Protein AF-A0A090YSC0-F1 (afdb_monomer_lite)

Structure (mmCIF, N/CA/C/O backbone):
data_AF-A0A090YSC0-F1
#
_entry.id   AF-A0A090YSC0-F1
#
loop_
_atom_site.group_PDB
_atom_site.id
_atom_site.type_symbol
_atom_site.label_atom_id
_atom_site.label_alt_id
_atom_site.label_comp_id
_atom_site.label_asym_id
_atom_site.label_entity_id
_atom_site.label_seq_id
_atom_site.pdbx_PDB_ins_code
_atom_site.Cartn_x
_atom_site.Cartn_y
_atom_site.Cartn_z
_atom_site.occupancy
_atom_site.B_iso_or_equiv
_atom_site.auth_seq_id
_atom_site.auth_comp_id
_atom_site.auth_asym_id
_atom_site.auth_atom_id
_atom_site.pdb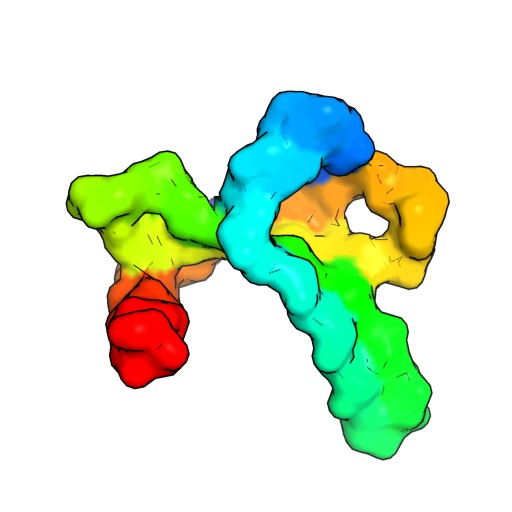x_PDB_model_num
ATOM 1 N N . MET A 1 1 ? 20.710 3.733 4.394 1.00 50.72 1 MET A N 1
ATOM 2 C CA . MET A 1 1 ? 19.484 2.981 4.706 1.00 50.72 1 MET A CA 1
ATOM 3 C C . MET A 1 1 ? 18.389 3.713 3.965 1.00 50.72 1 MET A C 1
ATOM 5 O O . MET A 1 1 ? 18.116 4.851 4.333 1.00 50.72 1 MET A O 1
ATOM 9 N N . ASP A 1 2 ? 17.916 3.162 2.849 1.00 60.84 2 ASP A N 1
ATOM 10 C CA . ASP A 1 2 ? 16.858 3.812 2.078 1.00 60.84 2 ASP A CA 1
ATOM 11 C C . ASP A 1 2 ? 15.584 3.851 2.912 1.00 60.84 2 ASP A C 1
ATOM 13 O O . ASP A 1 2 ? 15.200 2.870 3.549 1.00 60.84 2 ASP A O 1
ATOM 17 N N . THR A 1 3 ? 14.978 5.028 2.982 1.00 61.47 3 THR A N 1
ATOM 18 C CA . THR A 1 3 ? 13.760 5.263 3.745 1.00 61.47 3 THR A CA 1
ATOM 19 C C . THR A 1 3 ? 12.558 5.211 2.818 1.00 61.47 3 THR A C 1
ATOM 21 O O . THR A 1 3 ? 12.620 5.640 1.666 1.00 61.47 3 THR A O 1
ATOM 24 N N . ALA A 1 4 ? 11.442 4.709 3.344 1.00 74.50 4 ALA A N 1
ATOM 25 C CA . ALA A 1 4 ? 10.165 4.752 2.650 1.00 74.50 4 ALA A CA 1
ATOM 26 C C . ALA A 1 4 ? 9.825 6.197 2.242 1.00 74.50 4 ALA A C 1
ATOM 28 O O . ALA A 1 4 ? 9.879 7.115 3.071 1.00 74.50 4 ALA A O 1
ATOM 29 N N . LYS A 1 5 ? 9.476 6.407 0.969 1.00 78.69 5 LYS A N 1
ATOM 30 C CA . LYS A 1 5 ? 9.050 7.719 0.458 1.00 78.69 5 LYS A CA 1
ATOM 31 C C . LYS A 1 5 ? 7.550 7.883 0.649 1.00 78.69 5 LYS A C 1
ATOM 33 O O . LYS A 1 5 ? 6.800 6.919 0.560 1.00 78.69 5 LYS A O 1
ATOM 38 N N . LYS A 1 6 ? 7.106 9.109 0.917 1.00 85.38 6 LYS A N 1
ATOM 39 C CA . LYS A 1 6 ? 5.698 9.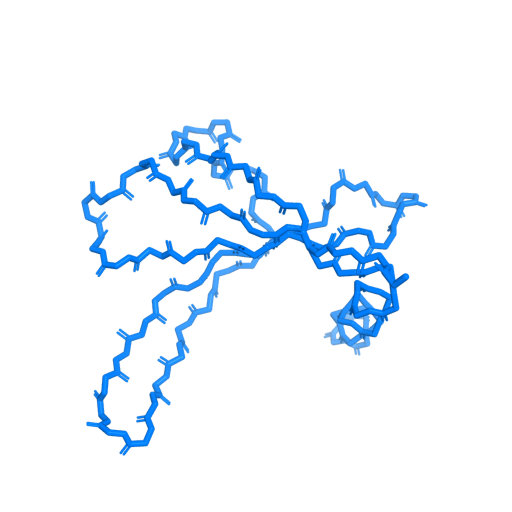419 1.177 1.00 85.38 6 LYS A CA 1
ATOM 40 C C . LYS A 1 6 ? 5.114 10.266 0.055 1.00 85.38 6 LYS A C 1
ATOM 42 O O . LYS A 1 6 ? 5.730 11.258 -0.326 1.00 85.38 6 LYS A O 1
ATOM 47 N N . GLY A 1 7 ? 3.918 9.911 -0.404 1.00 88.38 7 GLY A N 1
ATOM 48 C CA . GLY A 1 7 ? 3.170 10.672 -1.406 1.00 88.38 7 GLY A CA 1
ATOM 49 C C . GLY A 1 7 ? 1.678 10.774 -1.089 1.00 88.38 7 GLY A C 1
ATOM 50 O O . GLY A 1 7 ? 1.236 10.429 0.015 1.00 88.38 7 GLY A O 1
ATOM 51 N N . SER A 1 8 ? 0.914 11.285 -2.054 1.00 89.62 8 SER A N 1
ATOM 52 C CA . SER A 1 8 ? -0.544 11.419 -1.996 1.00 89.62 8 SER A CA 1
ATOM 53 C C . SER A 1 8 ? -1.209 10.729 -3.181 1.00 89.62 8 SER A C 1
ATOM 55 O O . SER A 1 8 ? -0.766 10.916 -4.311 1.00 89.62 8 SER A O 1
ATOM 57 N N . LEU A 1 9 ? -2.282 9.992 -2.915 1.00 91.62 9 LEU A N 1
ATOM 58 C CA . LEU A 1 9 ? -3.139 9.348 -3.906 1.00 91.62 9 LEU A CA 1
ATOM 59 C C . LEU A 1 9 ? -4.554 9.911 -3.753 1.00 91.62 9 LEU A C 1
ATOM 61 O O . LEU A 1 9 ? -5.075 9.929 -2.640 1.00 91.62 9 LEU A O 1
ATOM 65 N N . LEU A 1 10 ? -5.167 10.353 -4.846 1.00 94.00 10 LEU A N 1
ATOM 66 C CA . LEU A 1 10 ? -6.587 10.692 -4.876 1.00 94.00 10 LEU A CA 1
ATOM 67 C C . LEU A 1 10 ? -7.358 9.475 -5.399 1.00 94.00 10 LEU A C 1
ATOM 69 O O . LEU A 1 10 ? -7.056 8.997 -6.478 1.00 94.00 10 LEU A O 1
ATOM 73 N N . LEU A 1 11 ? -8.325 8.960 -4.640 1.00 90.75 11 LEU A N 1
ATOM 74 C CA . LEU A 1 11 ? -9.198 7.848 -5.038 1.00 90.75 11 LEU A CA 1
ATOM 75 C C . LEU A 1 11 ? -10.357 8.335 -5.920 1.00 90.75 11 LEU A C 1
ATOM 77 O O . LEU A 1 11 ? -11.529 8.232 -5.550 1.00 90.75 11 LEU A O 1
ATOM 81 N N . ASP A 1 12 ? -10.022 8.918 -7.063 1.00 91.56 12 ASP A N 1
ATOM 82 C CA . ASP A 1 12 ? -10.942 9.111 -8.182 1.00 91.56 12 ASP A CA 1
ATOM 83 C C . ASP A 1 12 ? -10.843 7.921 -9.156 1.00 91.56 12 ASP A C 1
ATOM 85 O O . ASP A 1 12 ? -10.338 6.860 -8.786 1.00 91.56 12 ASP A O 1
ATOM 89 N N . GLU A 1 13 ? -11.390 8.050 -10.366 1.00 91.00 13 GLU A N 1
ATOM 90 C CA . GLU A 1 13 ? -11.348 6.991 -11.385 1.00 91.00 13 GLU A CA 1
ATOM 91 C C . GLU A 1 13 ? -9.899 6.590 -11.708 1.00 91.00 13 GLU A C 1
ATOM 93 O O . GLU A 1 13 ? -9.540 5.424 -11.562 1.00 91.00 13 GLU A O 1
ATOM 98 N N . GLU A 1 14 ? -9.035 7.568 -11.999 1.00 89.00 14 GLU A N 1
ATOM 99 C CA . GLU A 1 14 ? -7.627 7.327 -12.334 1.00 89.00 14 GLU A CA 1
ATOM 100 C C . GLU A 1 14 ? -6.853 6.704 -11.167 1.00 89.00 14 GLU A C 1
ATOM 102 O O . GLU A 1 14 ? -6.114 5.738 -11.351 1.00 89.00 14 GLU A O 1
ATOM 107 N N . GLY A 1 15 ? -7.017 7.225 -9.948 1.00 88.00 15 GLY A N 1
ATOM 108 C CA . GLY A 1 15 ? -6.305 6.685 -8.793 1.00 88.00 15 GLY A CA 1
ATOM 109 C C . GLY A 1 15 ? -6.813 5.320 -8.334 1.00 88.00 15 GLY A C 1
ATOM 110 O O . GLY A 1 15 ? -6.048 4.559 -7.741 1.00 88.00 15 GLY A O 1
ATOM 111 N N . SER A 1 16 ? -8.077 4.989 -8.611 1.00 89.00 16 SER A N 1
ATOM 112 C CA . SER A 1 16 ? -8.633 3.661 -8.325 1.00 89.00 16 SER A C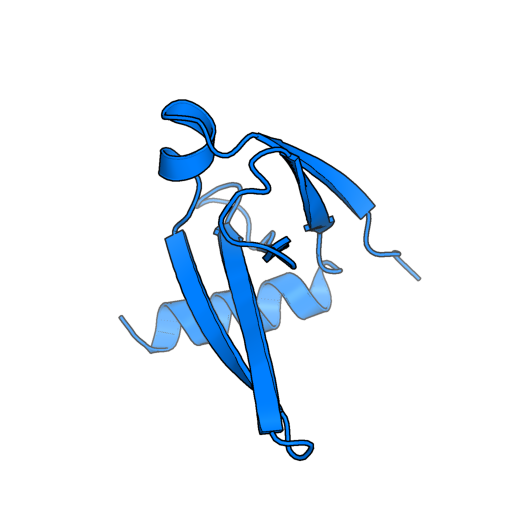A 1
ATOM 113 C C . SER A 1 16 ? -8.120 2.607 -9.302 1.00 89.00 16 SER A C 1
ATOM 115 O O . SER A 1 16 ? -7.858 1.484 -8.875 1.00 89.00 16 SER A O 1
ATOM 117 N N . ASP A 1 17 ? -7.917 2.976 -10.570 1.00 90.06 17 ASP A N 1
ATOM 118 C CA . ASP A 1 17 ? -7.365 2.092 -11.605 1.00 90.06 17 ASP A CA 1
ATOM 119 C C . ASP A 1 17 ? -5.911 1.684 -11.330 1.00 90.06 17 ASP A C 1
ATOM 121 O O . ASP A 1 17 ? -5.452 0.654 -11.820 1.00 90.06 17 ASP A O 1
ATOM 125 N N . LEU A 1 18 ? -5.189 2.455 -10.509 1.00 89.62 18 LEU A N 1
ATOM 126 C CA . LEU A 1 18 ? -3.849 2.088 -10.054 1.00 89.62 18 LEU A CA 1
ATOM 127 C C . LEU A 1 18 ? -3.857 0.932 -9.051 1.00 89.62 18 LEU A C 1
ATOM 129 O O . LEU A 1 18 ? -2.821 0.314 -8.853 1.00 89.62 18 LEU A O 1
ATOM 133 N N . ILE A 1 19 ? -4.967 0.663 -8.361 1.00 91.44 19 ILE A N 1
ATOM 134 C CA . ILE A 1 19 ? -4.977 -0.270 -7.234 1.00 91.44 19 ILE A CA 1
ATOM 135 C C . ILE A 1 19 ? -5.057 -1.722 -7.711 1.00 91.44 19 ILE A C 1
ATOM 137 O O . ILE A 1 19 ? -6.116 -2.196 -8.114 1.00 91.44 19 ILE A O 1
ATOM 141 N N . ASP A 1 20 ? -3.973 -2.471 -7.509 1.00 89.81 20 ASP A N 1
ATOM 142 C CA . ASP A 1 20 ? -3.947 -3.919 -7.748 1.00 89.81 20 ASP A CA 1
ATOM 143 C C . ASP A 1 20 ? -4.728 -4.704 -6.686 1.00 89.81 20 ASP A C 1
ATOM 145 O O . ASP A 1 20 ? -5.330 -5.743 -6.965 1.00 89.81 20 ASP A O 1
ATOM 149 N N . CYS A 1 21 ? -4.694 -4.238 -5.433 1.00 87.94 21 CYS A N 1
ATOM 150 C CA . CYS A 1 21 ? -5.287 -4.952 -4.310 1.00 87.94 21 CYS A CA 1
ATOM 151 C C . CYS A 1 21 ? -5.829 -4.002 -3.237 1.00 87.94 21 CYS A C 1
ATOM 153 O O . CYS A 1 21 ? -5.174 -3.041 -2.828 1.00 87.94 21 CYS A O 1
ATOM 155 N N . ASN A 1 22 ? -7.020 -4.316 -2.721 1.00 90.50 22 ASN A N 1
ATOM 156 C CA . ASN A 1 22 ? -7.523 -3.735 -1.482 1.00 90.50 22 ASN A CA 1
ATOM 157 C C . ASN A 1 22 ? -7.612 -4.811 -0.396 1.00 90.50 22 ASN A C 1
ATOM 159 O O . ASN A 1 22 ? -8.060 -5.931 -0.637 1.00 90.50 22 ASN A O 1
ATOM 163 N N . MET A 1 23 ? -7.171 -4.464 0.809 1.00 89.56 23 MET A N 1
ATOM 164 C CA . MET A 1 23 ? -7.117 -5.373 1.947 1.00 89.56 23 MET A CA 1
ATOM 165 C C . MET A 1 23 ? -7.770 -4.743 3.168 1.00 89.56 23 MET A C 1
ATOM 167 O O . MET A 1 23 ? -7.574 -3.563 3.452 1.00 89.56 23 MET A O 1
ATOM 171 N N . TRP A 1 24 ? -8.494 -5.560 3.925 1.00 90.88 24 TRP A N 1
ATOM 172 C CA . TRP A 1 24 ? -8.943 -5.221 5.270 1.00 90.88 24 TRP A CA 1
ATOM 173 C C . TRP A 1 24 ? -8.079 -5.970 6.278 1.00 90.88 24 TRP A C 1
ATOM 175 O O . TRP A 1 24 ? -7.987 -7.197 6.221 1.00 90.88 24 TRP A O 1
ATOM 185 N N . ILE A 1 25 ? -7.446 -5.237 7.190 1.00 89.44 25 ILE A N 1
ATOM 186 C CA . ILE A 1 25 ? -6.657 -5.818 8.277 1.00 89.44 25 ILE A CA 1
ATOM 187 C C . ILE A 1 25 ? -7.428 -5.618 9.572 1.00 89.44 25 ILE A C 1
ATOM 189 O O . ILE A 1 25 ? -7.647 -4.482 9.983 1.00 89.44 25 ILE A O 1
ATOM 193 N N . THR A 1 26 ? -7.814 -6.719 10.214 1.00 91.62 26 THR A N 1
ATOM 194 C CA . THR A 1 26 ? -8.348 -6.705 11.579 1.00 91.62 26 THR A CA 1
ATOM 195 C C . THR A 1 26 ? -7.199 -6.893 12.559 1.00 91.62 26 THR A C 1
ATOM 197 O O . THR A 1 26 ? -6.531 -7.930 12.552 1.00 91.62 26 THR A O 1
ATOM 200 N N . PHE A 1 27 ? -6.963 -5.899 13.406 1.00 89.12 27 PHE A N 1
ATOM 201 C CA . PHE A 1 27 ? -5.939 -5.950 14.440 1.00 89.12 27 PHE A CA 1
ATOM 202 C C . PHE A 1 27 ? -6.454 -6.657 15.697 1.00 89.12 27 PHE A C 1
ATOM 204 O O . PHE A 1 27 ? -7.653 -6.850 15.902 1.00 89.12 27 PHE A O 1
ATOM 211 N N . GLN A 1 28 ? -5.524 -7.069 16.561 1.00 92.88 28 GLN A N 1
ATOM 212 C CA . GLN A 1 28 ? -5.845 -7.813 17.786 1.00 92.88 28 GLN A CA 1
ATOM 213 C C . GLN A 1 28 ? -6.705 -7.017 18.777 1.00 92.88 28 GLN A C 1
ATOM 215 O O . GLN A 1 28 ? -7.397 -7.615 19.597 1.00 92.88 28 GLN A O 1
ATOM 220 N N . ASP A 1 29 ? -6.674 -5.687 18.703 1.00 92.81 29 ASP A N 1
ATOM 221 C CA . ASP A 1 29 ? -7.518 -4.794 19.502 1.00 92.81 29 ASP A CA 1
ATOM 222 C C . ASP A 1 29 ? -8.957 -4.668 18.959 1.00 92.81 29 ASP A C 1
ATOM 224 O O . ASP A 1 29 ? -9.781 -3.969 19.548 1.00 92.81 29 ASP A O 1
ATOM 228 N N . GLY A 1 30 ? -9.276 -5.367 17.864 1.00 88.19 30 GLY A N 1
ATOM 229 C CA . GLY A 1 30 ? -10.586 -5.363 17.221 1.00 88.19 30 GLY A CA 1
ATOM 230 C C . GLY A 1 30 ? -10.807 -4.198 16.257 1.00 88.19 30 GLY A C 1
ATOM 231 O O . GLY A 1 30 ? -11.879 -4.123 15.652 1.00 88.19 30 GLY A O 1
ATOM 232 N N . THR A 1 31 ? -9.823 -3.310 16.082 1.00 88.44 31 THR A N 1
ATOM 233 C CA . THR A 1 31 ? -9.866 -2.305 15.016 1.00 88.44 31 THR A CA 1
ATOM 234 C C . THR A 1 31 ? -9.710 -2.977 13.658 1.00 88.44 31 THR A C 1
ATOM 236 O O . THR A 1 31 ? -9.084 -4.032 13.527 1.00 88.44 31 THR A O 1
ATOM 239 N N . TYR A 1 32 ? -10.319 -2.386 12.637 1.00 87.38 32 TYR A N 1
ATOM 240 C CA . TYR A 1 32 ? -10.182 -2.843 11.266 1.00 87.38 32 TYR A CA 1
ATOM 241 C C . TYR A 1 32 ? -9.835 -1.649 10.391 1.00 87.38 32 TYR A C 1
ATOM 243 O O . TYR A 1 32 ? -10.447 -0.591 10.508 1.00 87.38 32 TYR A O 1
ATOM 251 N N . GLU A 1 33 ? -8.851 -1.824 9.521 1.00 88.62 33 GLU A N 1
ATOM 252 C CA . GLU A 1 33 ? -8.342 -0.749 8.677 1.00 88.62 33 GLU A CA 1
ATOM 253 C C . GLU A 1 33 ? -8.258 -1.212 7.230 1.00 88.62 33 GLU A C 1
ATOM 255 O O . GLU A 1 33 ? -7.918 -2.369 6.948 1.00 88.62 33 GLU A O 1
ATOM 260 N N . LYS A 1 34 ? -8.571 -0.299 6.307 1.00 92.56 34 LYS A N 1
ATOM 261 C CA . LYS A 1 34 ? -8.496 -0.568 4.874 1.00 92.56 34 LYS A CA 1
ATOM 262 C C . LYS A 1 34 ? -7.176 -0.073 4.307 1.00 92.56 34 LYS A C 1
ATOM 264 O O . LYS A 1 34 ? -6.806 1.092 4.471 1.00 92.56 34 LYS A O 1
ATOM 269 N N . TYR A 1 35 ? -6.511 -0.951 3.573 1.00 93.00 35 TYR A N 1
ATOM 270 C CA . TYR A 1 35 ? -5.287 -0.657 2.851 1.00 93.00 35 TYR A CA 1
ATOM 271 C C . TYR A 1 35 ? -5.488 -0.849 1.353 1.00 93.00 35 TYR A C 1
ATOM 273 O O . TYR A 1 35 ? -6.204 -1.752 0.915 1.00 93.00 35 TYR A O 1
ATOM 281 N N . PHE A 1 36 ? -4.830 0.005 0.582 1.00 94.12 36 PHE A N 1
ATOM 282 C CA . PHE A 1 36 ? -4.744 -0.077 -0.869 1.00 94.12 36 PHE A CA 1
ATOM 283 C C . PHE A 1 36 ? -3.289 -0.297 -1.252 1.00 94.12 36 PHE A C 1
ATOM 285 O O . PHE A 1 36 ? -2.404 0.376 -0.718 1.00 94.12 36 PHE A O 1
ATOM 292 N N . ILE A 1 37 ? -3.049 -1.253 -2.141 1.00 92.75 37 ILE A N 1
ATOM 293 C CA . ILE A 1 37 ? -1.713 -1.691 -2.528 1.00 92.75 37 ILE A CA 1
ATOM 294 C C . ILE A 1 37 ? -1.636 -1.724 -4.047 1.00 92.75 37 ILE A C 1
ATOM 296 O O . ILE A 1 37 ? -2.564 -2.207 -4.698 1.00 92.75 37 ILE A O 1
ATOM 300 N N . TRP A 1 38 ? -0.530 -1.222 -4.588 1.00 92.75 38 TRP A N 1
ATOM 301 C CA . TRP A 1 38 ? -0.239 -1.307 -6.013 1.00 92.75 38 TRP A CA 1
ATOM 302 C C . TRP A 1 38 ? 1.252 -1.403 -6.311 1.00 92.75 38 TRP A C 1
ATOM 304 O O . TRP A 1 38 ? 2.096 -0.994 -5.502 1.00 92.75 38 TRP A O 1
ATOM 314 N N . VAL A 1 39 ? 1.555 -1.944 -7.485 1.00 89.94 39 VAL A N 1
ATOM 315 C CA . VAL A 1 39 ? 2.880 -2.045 -8.084 1.00 89.94 39 VAL A CA 1
ATOM 316 C C . VAL A 1 39 ? 2.996 -0.980 -9.173 1.00 89.94 39 VAL A C 1
ATOM 318 O O . VAL A 1 39 ? 2.135 -0.867 -10.038 1.00 89.94 39 VAL A O 1
ATOM 321 N N . VAL A 1 40 ? 4.053 -0.168 -9.133 1.00 82.88 40 VAL A N 1
ATOM 322 C CA . VAL A 1 40 ? 4.173 1.007 -10.025 1.00 82.88 40 VAL A CA 1
ATOM 323 C C . VAL A 1 40 ? 4.417 0.623 -11.487 1.00 82.88 40 VAL A C 1
ATOM 325 O O . VAL A 1 40 ? 3.974 1.326 -12.391 1.00 82.88 40 VAL A O 1
ATOM 328 N N . ASP A 1 41 ? 5.139 -0.470 -11.725 1.00 71.19 41 ASP A N 1
ATOM 329 C CA . ASP A 1 41 ? 5.523 -0.918 -13.064 1.00 71.19 41 ASP A CA 1
ATOM 330 C C . ASP A 1 41 ? 5.747 -2.434 -13.057 1.00 71.19 41 ASP A C 1
ATOM 332 O O . ASP A 1 41 ? 6.340 -2.953 -12.109 1.00 71.19 41 ASP A O 1
ATOM 336 N N . HIS A 1 42 ? 5.325 -3.129 -14.117 1.00 65.38 42 HIS A N 1
ATOM 337 C CA . HIS A 1 42 ? 5.598 -4.550 -14.348 1.00 65.38 42 HIS A CA 1
ATOM 338 C C . HIS A 1 42 ? 7.097 -4.866 -14.447 1.00 65.38 42 HIS A C 1
ATOM 340 O O . HIS A 1 42 ? 7.498 -5.980 -14.090 1.00 65.38 42 HIS A O 1
ATOM 346 N N . ASP A 1 43 ? 7.902 -3.898 -14.895 1.00 73.50 43 ASP A N 1
ATOM 347 C CA . ASP A 1 43 ? 9.364 -3.995 -14.964 1.00 73.50 43 ASP A CA 1
ATOM 348 C C . ASP A 1 43 ? 10.044 -3.617 -13.635 1.00 73.50 43 ASP A C 1
ATOM 350 O O . ASP A 1 43 ? 11.247 -3.833 -13.453 1.00 73.50 43 ASP A O 1
ATOM 354 N N . SER A 1 44 ? 9.273 -3.100 -12.672 1.00 76.56 44 SER A N 1
ATOM 355 C CA . SER A 1 44 ? 9.725 -2.825 -11.312 1.00 76.56 44 SER A CA 1
ATOM 356 C C . SER A 1 44 ? 9.145 -3.832 -10.317 1.00 76.56 44 SER A C 1
ATOM 358 O O . SER A 1 44 ? 8.190 -4.558 -10.578 1.00 76.56 44 SER A O 1
ATOM 360 N N . SER A 1 45 ? 9.735 -3.865 -9.127 1.00 85.69 45 SER A N 1
ATOM 361 C CA . SER A 1 45 ? 9.133 -4.543 -7.975 1.00 85.69 45 SER A CA 1
ATOM 362 C C . SER A 1 45 ? 8.615 -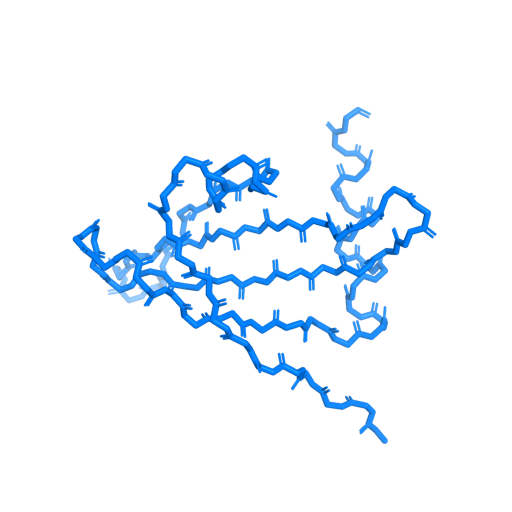3.541 -6.952 1.00 85.69 45 SER A C 1
ATOM 364 O O . SER A 1 45 ? 8.321 -3.949 -5.839 1.00 85.69 45 SER A O 1
ATOM 366 N N . GLU A 1 46 ? 8.534 -2.248 -7.300 1.00 91.12 46 GLU A N 1
ATOM 367 C CA . GLU A 1 46 ? 8.190 -1.174 -6.368 1.00 91.12 46 GLU A CA 1
ATOM 368 C C . GLU A 1 46 ? 6.744 -1.296 -5.902 1.00 91.12 46 GLU A C 1
ATOM 370 O O . GLU A 1 46 ? 5.821 -1.249 -6.714 1.00 91.12 46 GLU A O 1
ATOM 375 N N . VAL A 1 47 ? 6.556 -1.403 -4.585 1.00 91.94 47 VAL A N 1
ATOM 376 C CA . VAL A 1 47 ? 5.230 -1.528 -3.980 1.00 91.94 47 VAL A CA 1
ATOM 377 C C . VAL A 1 47 ? 4.892 -0.283 -3.173 1.00 91.94 47 VAL A C 1
ATOM 379 O O . VAL A 1 47 ? 5.683 0.204 -2.357 1.00 91.94 47 VAL A O 1
ATOM 382 N N . MET A 1 48 ? 3.675 0.199 -3.380 1.00 93.56 48 MET A N 1
ATOM 383 C CA . MET A 1 48 ? 3.079 1.312 -2.661 1.00 93.56 48 MET A CA 1
ATOM 384 C C . MET A 1 48 ? 1.955 0.802 -1.766 1.00 93.56 48 MET A C 1
ATOM 386 O O . MET A 1 48 ? 1.188 -0.075 -2.161 1.00 93.56 48 MET A O 1
ATOM 390 N N . ILE A 1 49 ? 1.841 1.365 -0.562 1.00 94.00 49 ILE A N 1
ATOM 391 C CA . ILE A 1 49 ? 0.749 1.066 0.368 1.00 94.00 49 ILE A CA 1
ATOM 392 C C . ILE A 1 49 ? 0.132 2.373 0.859 1.00 94.00 49 ILE A C 1
ATOM 394 O O . ILE A 1 49 ? 0.818 3.217 1.442 1.00 94.00 49 ILE A O 1
ATOM 398 N N . ALA A 1 50 ? -1.174 2.525 0.664 1.00 94.25 50 ALA A N 1
ATOM 399 C CA . ALA A 1 50 ? -1.974 3.604 1.223 1.00 94.25 50 ALA A CA 1
ATOM 400 C C . ALA A 1 50 ? -2.924 3.070 2.294 1.00 94.25 50 ALA A C 1
ATOM 402 O O . ALA A 1 50 ? -3.469 1.976 2.174 1.00 94.25 50 ALA A O 1
ATOM 403 N N . HIS A 1 51 ? -3.140 3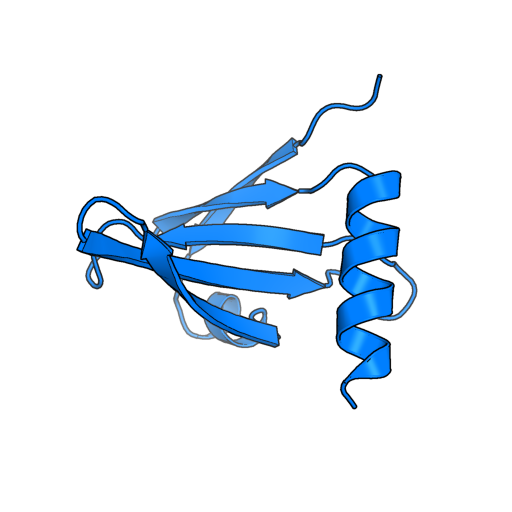.872 3.331 1.00 91.44 51 HIS A N 1
ATOM 404 C CA . HIS A 1 51 ? -4.101 3.590 4.393 1.00 91.44 51 HIS A CA 1
ATOM 405 C C . HIS A 1 51 ? -5.275 4.561 4.297 1.00 91.44 51 HIS A C 1
ATOM 407 O O . HIS A 1 51 ? -5.070 5.764 4.113 1.00 91.44 51 HIS A O 1
ATOM 413 N N . GLN A 1 52 ? -6.492 4.037 4.433 1.00 90.44 52 GLN A N 1
ATOM 414 C CA . GLN A 1 52 ? -7.718 4.820 4.495 1.00 90.44 52 GLN A CA 1
ATOM 415 C C . GLN A 1 52 ? -8.357 4.675 5.876 1.00 90.44 52 GLN A C 1
ATOM 417 O O . GLN A 1 52 ? -8.926 3.633 6.189 1.00 90.44 52 GLN A O 1
ATOM 422 N N . ASN A 1 53 ? -8.289 5.752 6.666 1.00 82.69 53 ASN A N 1
ATOM 423 C CA . ASN A 1 53 ? -8.889 5.818 8.004 1.00 82.69 53 ASN A CA 1
ATOM 424 C C . ASN A 1 53 ? -10.424 5.831 7.942 1.00 82.69 53 ASN A C 1
ATOM 426 O O . ASN A 1 53 ? -11.098 5.227 8.770 1.00 82.69 53 ASN A O 1
ATOM 430 N N . ASN A 1 54 ? -10.992 6.572 6.985 1.00 85.44 54 ASN A N 1
ATOM 431 C CA . ASN A 1 54 ? -12.433 6.697 6.803 1.00 85.44 54 ASN A CA 1
ATOM 432 C C . ASN A 1 54 ? -12.799 6.408 5.340 1.00 85.44 54 ASN A C 1
ATOM 434 O O . ASN A 1 54 ? -12.157 6.960 4.448 1.00 85.44 54 ASN A O 1
ATOM 438 N N . PRO A 1 55 ? -13.844 5.611 5.057 1.00 85.50 55 PRO A N 1
ATOM 439 C CA . PRO A 1 55 ? -14.333 5.392 3.695 1.00 85.50 55 PRO A CA 1
ATOM 440 C C . PRO A 1 55 ? -14.618 6.665 2.879 1.00 85.50 55 PRO A C 1
ATOM 442 O O . PRO A 1 55 ? -14.584 6.606 1.653 1.00 85.50 55 PRO A O 1
ATOM 445 N N . SER A 1 56 ? -14.902 7.806 3.523 1.00 88.19 56 SER A N 1
ATOM 446 C CA . SER A 1 56 ? -15.084 9.096 2.839 1.00 88.19 56 SER A CA 1
ATOM 447 C C . SER A 1 56 ? -13.778 9.803 2.458 1.00 88.19 56 SER A C 1
ATOM 449 O O . SER A 1 56 ? -13.817 10.801 1.738 1.00 88.19 56 SER A O 1
ATOM 451 N N . ASP A 1 57 ? -12.630 9.341 2.958 1.00 90.38 57 ASP A N 1
ATOM 452 C CA . ASP A 1 57 ? -11.331 9.940 2.666 1.00 90.38 57 ASP A CA 1
ATOM 453 C C . ASP A 1 57 ? -10.878 9.516 1.270 1.00 90.38 57 ASP A C 1
ATOM 455 O O . ASP A 1 57 ? -10.472 8.375 1.052 1.00 90.38 57 ASP A O 1
ATOM 459 N N . LEU A 1 58 ? -10.933 10.453 0.325 1.00 91.44 58 LEU A N 1
ATOM 460 C CA . LEU A 1 58 ? -10.466 10.224 -1.043 1.00 91.44 58 LEU A CA 1
ATOM 461 C C . LEU A 1 58 ? -8.984 10.575 -1.215 1.00 91.44 58 LEU A C 1
ATOM 463 O O . LEU A 1 58 ? -8.316 9.995 -2.056 1.00 91.44 58 LEU A O 1
ATOM 467 N N . ASN A 1 59 ? -8.447 11.499 -0.413 1.00 93.62 59 ASN A N 1
ATOM 468 C CA . ASN A 1 59 ? -7.035 11.887 -0.460 1.00 93.62 59 ASN A CA 1
ATOM 469 C C . ASN A 1 59 ? -6.221 11.065 0.537 1.00 93.62 59 ASN A C 1
ATOM 471 O O . ASN A 1 59 ? -6.118 11.412 1.718 1.00 93.62 59 ASN A O 1
ATOM 475 N N . LEU A 1 60 ? -5.622 9.985 0.056 1.00 92.62 60 LEU A N 1
ATOM 476 C CA . LEU A 1 60 ? -4.836 9.073 0.865 1.00 92.62 60 LEU A CA 1
ATOM 477 C C . LEU A 1 60 ? -3.363 9.457 0.881 1.00 92.62 60 LEU A C 1
ATOM 479 O O . LEU A 1 60 ? -2.794 9.935 -0.099 1.00 92.62 60 LEU A O 1
ATOM 483 N N . LYS A 1 61 ? -2.719 9.194 2.016 1.00 93.12 61 LYS A N 1
ATOM 484 C CA . LYS A 1 61 ? -1.260 9.222 2.119 1.00 93.12 61 LYS A CA 1
ATOM 485 C C . LYS A 1 61 ? -0.749 7.813 1.882 1.00 93.12 61 LYS A C 1
ATOM 487 O O . LYS A 1 61 ? -1.189 6.889 2.564 1.00 93.12 61 LYS A O 1
ATOM 492 N N . TYR A 1 62 ? 0.202 7.676 0.969 1.00 92.81 62 TYR A N 1
ATOM 493 C CA . TYR A 1 62 ? 0.837 6.396 0.694 1.00 92.81 62 TYR A CA 1
ATOM 494 C C . TYR A 1 62 ? 2.311 6.403 1.061 1.00 92.81 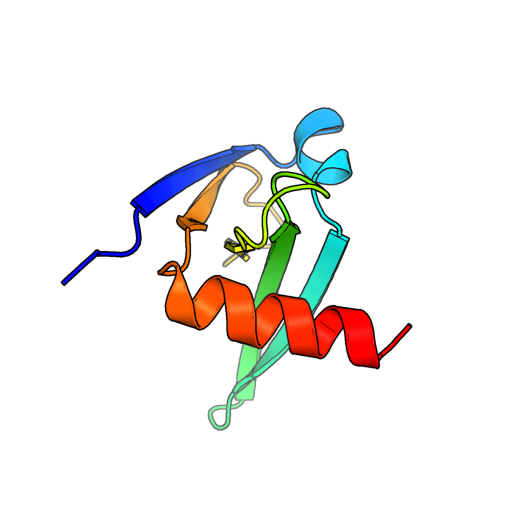62 TYR A C 1
ATOM 496 O O . TYR A 1 62 ? 2.951 7.458 1.153 1.00 92.81 62 TYR A O 1
ATOM 504 N N . TYR A 1 63 ? 2.830 5.200 1.258 1.00 93.19 63 TYR A N 1
ATOM 505 C CA . TYR A 1 63 ? 4.228 4.916 1.509 1.00 93.19 63 TYR A CA 1
ATOM 506 C C . TYR A 1 63 ? 4.749 3.993 0.412 1.00 93.19 63 TYR A C 1
ATOM 508 O O . TYR A 1 63 ? 4.199 2.917 0.192 1.00 93.19 63 TYR A O 1
ATOM 516 N N . GLN A 1 64 ? 5.819 4.421 -0.251 1.00 92.44 64 GLN A N 1
ATOM 517 C CA . GLN A 1 64 ? 6.660 3.548 -1.055 1.00 92.44 64 GLN A CA 1
ATOM 518 C C . GLN A 1 64 ? 7.491 2.695 -0.108 1.00 92.44 64 GLN A C 1
ATOM 520 O O . GLN A 1 64 ? 8.210 3.242 0.735 1.00 92.44 64 GLN A O 1
ATOM 525 N N . LEU A 1 65 ? 7.401 1.376 -0.238 1.00 91.50 65 LEU A N 1
ATOM 526 C CA . LEU A 1 65 ? 8.248 0.470 0.525 1.00 91.50 65 LEU A CA 1
ATOM 527 C C . LEU A 1 65 ? 9.718 0.616 0.112 1.00 91.50 65 LEU A C 1
ATOM 529 O O . LEU A 1 65 ? 10.045 1.106 -0.968 1.00 91.50 65 LEU A O 1
ATOM 533 N N . THR A 1 66 ? 10.628 0.177 0.981 1.00 90.81 66 THR A N 1
ATOM 534 C CA . THR A 1 66 ? 12.046 0.070 0.609 1.00 90.81 66 THR A CA 1
ATOM 535 C C . THR A 1 66 ? 12.216 -0.931 -0.538 1.00 90.81 66 THR A C 1
ATOM 537 O O . THR A 1 66 ? 11.331 -1.754 -0.770 1.00 90.81 66 THR A O 1
ATOM 540 N N . GLU A 1 67 ? 13.337 -0.888 -1.261 1.00 89.31 67 GLU A N 1
ATOM 541 C CA . GLU A 1 67 ? 13.588 -1.817 -2.374 1.00 89.31 67 GLU A CA 1
ATOM 542 C C . GLU A 1 67 ? 13.503 -3.290 -1.928 1.00 89.31 67 GLU A C 1
ATOM 544 O O . GLU A 1 67 ? 12.855 -4.109 -2.582 1.00 89.31 67 GLU A O 1
ATOM 549 N N . ASP A 1 68 ? 14.105 -3.624 -0.784 1.00 90.75 68 ASP A N 1
ATOM 550 C CA . ASP A 1 68 ? 14.111 -4.990 -0.255 1.00 90.75 68 ASP A CA 1
ATOM 551 C C . ASP A 1 68 ? 12.711 -5.466 0.158 1.00 90.75 68 ASP A C 1
ATOM 553 O O . ASP A 1 68 ? 12.343 -6.614 -0.108 1.00 90.75 68 ASP A O 1
ATOM 557 N N . ASP A 1 69 ? 11.918 -4.604 0.798 1.00 91.50 69 ASP A N 1
ATOM 558 C CA . ASP A 1 69 ? 10.555 -4.951 1.220 1.00 91.50 69 ASP A CA 1
ATOM 559 C C . ASP A 1 69 ? 9.598 -5.027 0.025 1.00 91.50 69 ASP A C 1
ATOM 561 O O . ASP A 1 69 ? 8.765 -5.932 -0.044 1.00 91.50 69 ASP A O 1
ATOM 565 N N . SER A 1 70 ? 9.781 -4.132 -0.948 1.00 91.62 70 SER A N 1
ATOM 566 C CA . SER A 1 70 ? 9.087 -4.130 -2.236 1.00 91.62 70 SER A CA 1
ATOM 567 C C . SER A 1 70 ? 9.272 -5.469 -2.959 1.00 91.62 70 SER A C 1
ATOM 569 O O . SER A 1 70 ? 8.290 -6.136 -3.283 1.00 91.62 70 SER A O 1
ATOM 571 N N . LYS A 1 71 ? 10.518 -5.949 -3.097 1.00 90.62 71 LYS A N 1
ATOM 572 C CA . LYS A 1 71 ? 10.825 -7.250 -3.725 1.00 90.62 71 LYS A CA 1
ATOM 573 C C . LYS A 1 71 ? 10.168 -8.431 -3.018 1.00 90.62 71 LYS A C 1
ATOM 575 O O . LYS A 1 71 ? 9.626 -9.310 -3.686 1.00 90.62 71 LYS A O 1
ATOM 580 N N . LYS A 1 72 ? 10.218 -8.470 -1.682 1.00 90.88 72 LYS A N 1
ATOM 581 C CA . LYS A 1 72 ? 9.612 -9.559 -0.896 1.00 90.88 72 LYS A CA 1
ATOM 582 C C . LYS A 1 72 ? 8.099 -9.604 -1.081 1.00 90.88 72 LYS A C 1
ATOM 584 O O . LYS A 1 72 ? 7.549 -10.678 -1.311 1.00 90.88 72 LYS A O 1
ATOM 589 N N . LEU A 1 73 ? 7.439 -8.451 -0.984 1.00 89.38 73 LEU A N 1
ATOM 590 C CA . LEU A 1 73 ? 5.986 -8.375 -1.091 1.00 89.38 73 LEU A CA 1
ATOM 591 C C . LEU A 1 73 ? 5.510 -8.635 -2.526 1.00 89.38 73 LEU A C 1
ATOM 593 O O . LEU A 1 73 ? 4.555 -9.379 -2.727 1.00 89.38 73 LEU A O 1
ATOM 597 N N . TYR A 1 74 ? 6.225 -8.115 -3.525 1.00 89.31 74 TYR A N 1
ATOM 598 C CA . TYR A 1 74 ? 5.966 -8.408 -4.933 1.00 89.31 74 TYR A CA 1
ATOM 599 C C . TYR A 1 74 ? 6.087 -9.905 -5.252 1.00 89.31 74 TYR A C 1
ATOM 601 O O . TYR A 1 74 ? 5.214 -10.468 -5.913 1.00 89.31 74 TYR A O 1
ATOM 609 N N . ALA A 1 75 ? 7.141 -10.570 -4.762 1.00 88.69 75 ALA A N 1
ATOM 610 C CA . ALA A 1 75 ? 7.309 -12.013 -4.934 1.00 88.69 75 ALA A CA 1
ATOM 611 C C . ALA A 1 75 ? 6.141 -12.793 -4.310 1.00 88.69 75 ALA A C 1
ATOM 613 O O . ALA A 1 75 ? 5.587 -13.674 -4.963 1.00 88.69 75 ALA A O 1
ATOM 614 N N . LEU A 1 76 ? 5.710 -12.410 -3.102 1.00 87.44 76 LEU A N 1
ATOM 615 C CA . LEU A 1 76 ? 4.548 -13.009 -2.442 1.00 87.44 76 LEU A CA 1
ATOM 616 C C . LEU A 1 76 ? 3.265 -12.853 -3.274 1.00 87.44 76 LEU A C 1
ATOM 618 O O . LEU A 1 76 ? 2.506 -13.808 -3.403 1.00 87.44 76 LEU A O 1
ATOM 622 N N . PHE A 1 77 ? 3.019 -11.676 -3.855 1.00 82.44 77 PHE A N 1
ATOM 623 C CA . PHE A 1 77 ? 1.847 -11.464 -4.710 1.00 82.44 77 PHE A CA 1
ATOM 624 C C . PHE A 1 77 ? 1.900 -12.292 -5.994 1.00 82.44 77 PHE A C 1
ATOM 626 O O . PHE A 1 77 ? 0.878 -12.842 -6.398 1.00 82.44 77 PHE A O 1
ATOM 633 N N . LYS A 1 78 ? 3.080 -12.438 -6.608 1.00 81.56 78 LYS A N 1
ATOM 634 C CA . LYS A 1 78 ? 3.261 -13.283 -7.796 1.00 81.56 78 LYS A CA 1
ATOM 635 C C . LYS A 1 78 ? 3.089 -14.775 -7.526 1.00 81.56 78 LYS A C 1
ATOM 637 O O . LYS A 1 78 ? 2.640 -15.477 -8.419 1.00 81.56 78 LYS A O 1
ATOM 642 N N . GLU A 1 79 ? 3.441 -15.267 -6.340 1.00 73.50 79 GLU A N 1
ATOM 643 C CA . GLU A 1 79 ? 3.274 -16.688 -5.993 1.00 73.50 79 GLU A CA 1
ATOM 644 C C . GLU A 1 79 ? 1.804 -17.105 -5.815 1.00 73.50 79 GLU A C 1
ATOM 646 O O . GLU A 1 79 ? 1.500 -18.297 -5.839 1.00 73.50 79 GLU A O 1
ATOM 651 N N . ILE A 1 80 ? 0.893 -16.145 -5.631 1.00 55.72 80 ILE A N 1
ATOM 652 C CA . ILE A 1 80 ? -0.534 -16.400 -5.384 1.00 55.72 80 ILE A CA 1
ATOM 653 C C . ILE A 1 80 ? -1.355 -16.466 -6.696 1.00 55.72 80 ILE A C 1
ATOM 655 O O . ILE A 1 80 ? -2.511 -16.892 -6.650 1.00 55.72 80 ILE A O 1
ATOM 659 N N . ILE A 1 81 ? -0.779 -16.114 -7.859 1.00 46.19 81 ILE A N 1
ATOM 660 C CA . ILE A 1 81 ? -1.461 -16.096 -9.176 1.00 46.19 81 ILE A CA 1
ATOM 661 C C . ILE A 1 81 ? -0.997 -17.246 -10.075 1.00 46.19 81 ILE A C 1
ATOM 663 O O . ILE A 1 81 ? 0.230 -17.408 -10.257 1.00 46.19 81 ILE A O 1
#

Foldseek 3Di:
DDDWDKDKAFQDPVSVVQFPDKDWDQDPVRDIWIKTKGDPDPVALWIKIWTDPDPPDRITMIITDDRVVSNVVSVVVVVVD

pLDDT: mean 86.45, std 9.88, range [46.19, 94.25]

Organism: NCBI:txid2338372

Sequence (81 aa):
MDTAKKGSLLLDEEGSDLIDCNMWITFQDGTYEKYFIWVVDHDSSEVMIAHQNNPSDLNLKYYQLTEDDSKKLYALFKEII

Radius of gyration: 13.08 Å; chains: 1; bounding box: 35×29×34 Å

Secondary structure (DSSP, 8-state):
-PPPEEEEEE-SHHHHHT-SEEEEEE-TTS-EEEEEEEES-TT---EEEEEESSTT--EEEEEEPPHHHHHHHHHHHHHT-